Protein AF-A0A0S8HKG6-F1 (afdb_monomer)

Foldseek 3Di:
DVVQLVVLLVVQLVVCVVVVHHSVVRSVVSNVVSLVVLVVVDPDDPVVSVVVVVPDVVVVVVVVVVVVVVVVVVVVVVDDPVVCVVCVVVCVVVVCVVVVVVCVVVPD

Sequence (108 aa):
MLALMLAAAMIGGAAFSRLRLPRIVGYILGGLALKLALMGLGGAGAPAAGRLLAGN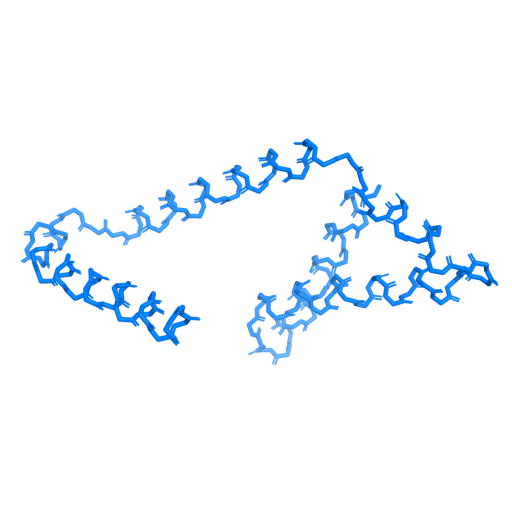PQVLDFIRSLALAVVLFSIGLAFEVHHLRRLGGSLLRVGLAQAGGALLLTFA

Radius of gyration: 19.42 Å; Cα contacts (8 Å, |Δi|>4): 57; chains: 1; bounding box: 36×35×49 Å

Structure (mmCIF, N/CA/C/O backbone):
data_AF-A0A0S8HKG6-F1
#
_entry.id   AF-A0A0S8HKG6-F1
#
loop_
_atom_site.group_PDB
_atom_site.id
_atom_site.type_symbol
_atom_site.label_atom_id
_atom_site.label_alt_id
_atom_site.label_comp_id
_atom_site.label_asym_id
_atom_site.label_entity_id
_atom_site.label_seq_id
_atom_site.pdbx_PDB_ins_code
_atom_site.Cartn_x
_atom_site.Cartn_y
_atom_site.Cartn_z
_atom_site.occupancy
_atom_site.B_iso_or_equiv
_atom_site.auth_seq_id
_atom_site.auth_comp_id
_atom_site.auth_asym_id
_atom_site.auth_atom_id
_atom_site.pdbx_PDB_model_num
ATOM 1 N N . MET A 1 1 ? 13.780 4.184 -12.315 1.00 74.62 1 MET A N 1
ATOM 2 C CA . MET A 1 1 ? 12.874 3.051 -12.005 1.00 74.62 1 MET A CA 1
ATOM 3 C C . MET A 1 1 ? 11.671 3.470 -11.181 1.00 74.62 1 MET A C 1
ATOM 5 O O . MET A 1 1 ? 10.562 3.219 -11.627 1.00 74.62 1 MET A O 1
ATOM 9 N N . LEU A 1 2 ? 11.845 4.190 -10.068 1.00 79.50 2 LEU A N 1
ATOM 10 C CA . LEU A 1 2 ? 10.709 4.673 -9.271 1.00 79.50 2 LEU A CA 1
ATOM 11 C C . LEU A 1 2 ? 9.676 5.469 -10.095 1.00 79.50 2 LEU A C 1
ATOM 13 O O . LEU A 1 2 ? 8.484 5.211 -10.008 1.00 79.50 2 LEU A O 1
ATOM 17 N N . ALA A 1 3 ? 10.144 6.369 -10.968 1.00 85.94 3 ALA A N 1
ATOM 18 C CA . ALA A 1 3 ? 9.282 7.137 -11.869 1.00 85.94 3 ALA A CA 1
ATOM 19 C C . ALA A 1 3 ? 8.465 6.254 -12.833 1.00 85.94 3 ALA A C 1
ATOM 21 O O . ALA A 1 3 ? 7.304 6.545 -13.080 1.00 85.94 3 ALA A O 1
ATOM 22 N N . LEU A 1 4 ? 9.036 5.148 -13.330 1.00 85.94 4 LEU A N 1
ATOM 23 C CA . LEU A 1 4 ? 8.326 4.178 -14.176 1.00 85.94 4 LEU A CA 1
ATOM 24 C C . LEU A 1 4 ? 7.254 3.425 -13.383 1.00 85.94 4 LEU A C 1
ATOM 26 O O . LEU A 1 4 ? 6.146 3.248 -13.876 1.00 85.94 4 LEU A O 1
ATOM 30 N N . MET A 1 5 ? 7.564 3.024 -12.146 1.00 86.19 5 MET A N 1
ATOM 31 C CA . MET A 1 5 ? 6.601 2.366 -11.257 1.00 86.19 5 MET A CA 1
ATOM 32 C C . MET A 1 5 ? 5.436 3.302 -10.916 1.00 86.19 5 MET A C 1
ATOM 34 O O . MET A 1 5 ? 4.278 2.900 -11.005 1.00 86.19 5 MET A O 1
ATOM 38 N N . LEU A 1 6 ? 5.735 4.563 -10.593 1.00 88.31 6 LEU A N 1
ATOM 39 C CA . LEU A 1 6 ? 4.727 5.590 -10.336 1.00 88.31 6 LEU A CA 1
ATOM 40 C C . LEU A 1 6 ? 3.897 5.889 -11.584 1.00 88.31 6 LEU A C 1
ATOM 42 O O . LEU A 1 6 ? 2.676 5.934 -11.490 1.00 88.31 6 LEU A O 1
ATOM 46 N N . ALA A 1 7 ? 4.524 6.029 -12.754 1.00 91.38 7 ALA A N 1
ATOM 47 C CA . ALA A 1 7 ? 3.813 6.253 -14.008 1.00 91.38 7 ALA A CA 1
ATOM 48 C C . ALA A 1 7 ? 2.873 5.085 -14.339 1.00 91.38 7 ALA A C 1
ATOM 50 O O . ALA A 1 7 ? 1.699 5.310 -14.625 1.00 91.38 7 ALA A O 1
ATOM 51 N N . ALA A 1 8 ? 3.345 3.839 -14.233 1.00 91.56 8 ALA A N 1
ATOM 52 C CA . ALA A 1 8 ? 2.519 2.657 -14.468 1.00 91.56 8 ALA A CA 1
ATOM 53 C C . ALA A 1 8 ? 1.342 2.571 -13.486 1.00 91.56 8 ALA A C 1
ATOM 55 O O . ALA A 1 8 ? 0.215 2.295 -13.902 1.00 91.56 8 ALA A O 1
ATOM 56 N N . ALA A 1 9 ? 1.573 2.873 -12.204 1.00 91.00 9 ALA A N 1
ATOM 57 C CA . ALA A 1 9 ? 0.501 2.967 -11.222 1.00 91.00 9 ALA A CA 1
ATOM 58 C C . ALA A 1 9 ? -0.490 4.083 -11.594 1.00 91.00 9 ALA A C 1
ATOM 60 O O . ALA A 1 9 ? -1.685 3.827 -11.703 1.00 91.00 9 ALA A O 1
ATOM 61 N N . MET A 1 10 ? -0.030 5.305 -11.869 1.00 93.12 10 MET A N 1
ATOM 62 C CA . MET A 1 10 ? -0.910 6.425 -12.224 1.00 93.12 10 MET A CA 1
ATOM 63 C C . MET A 1 10 ? -1.749 6.135 -13.471 1.00 93.12 10 MET A C 1
ATOM 65 O O . MET A 1 10 ? -2.954 6.386 -13.457 1.00 93.12 10 MET A O 1
ATOM 69 N N . ILE A 1 11 ? -1.149 5.556 -14.514 1.00 95.38 11 ILE A N 1
ATOM 70 C CA . ILE A 1 11 ? -1.855 5.166 -15.740 1.00 95.38 11 ILE A CA 1
ATOM 71 C C . ILE A 1 11 ? -2.891 4.080 -15.432 1.00 95.38 11 ILE A C 1
ATOM 73 O O . ILE A 1 11 ? -4.053 4.224 -15.813 1.00 95.38 11 ILE A O 1
ATOM 77 N N . GLY A 1 12 ? -2.507 3.029 -14.701 1.00 92.88 12 GLY A N 1
ATOM 78 C CA . GLY A 1 12 ? -3.413 1.944 -14.323 1.00 92.88 12 GLY A CA 1
ATOM 79 C C . GLY A 1 12 ? -4.595 2.430 -13.480 1.00 92.88 12 GLY A C 1
ATOM 80 O O . GLY A 1 12 ? -5.749 2.113 -13.770 1.00 92.88 12 GLY A O 1
ATOM 81 N N . GLY A 1 13 ? -4.341 3.274 -12.480 1.00 93.19 13 GLY A N 1
ATOM 82 C CA . GLY A 1 13 ? -5.389 3.870 -11.652 1.00 93.19 13 GLY A CA 1
ATOM 83 C C . GLY A 1 13 ? -6.289 4.839 -12.417 1.00 93.19 13 GLY A C 1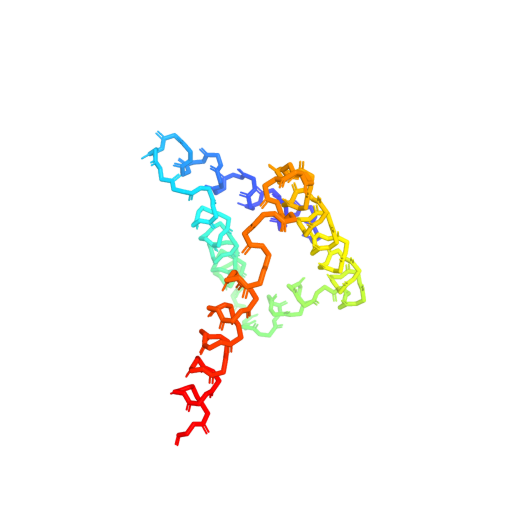
ATOM 84 O O . GLY A 1 13 ? -7.505 4.832 -12.216 1.00 93.19 13 GLY A O 1
ATOM 85 N N . ALA A 1 14 ? -5.727 5.641 -13.325 1.00 93.94 14 ALA A N 1
ATOM 86 C CA . ALA A 1 14 ? -6.505 6.525 -14.189 1.00 93.94 14 ALA A CA 1
ATOM 87 C C . ALA A 1 14 ? -7.415 5.722 -15.130 1.00 93.94 14 ALA A C 1
ATOM 89 O O . ALA A 1 14 ? -8.612 6.013 -15.208 1.00 93.94 14 ALA A O 1
ATOM 90 N N . ALA A 1 15 ? -6.890 4.676 -15.774 1.00 94.06 15 ALA A N 1
ATOM 91 C CA . ALA A 1 15 ? -7.661 3.784 -16.637 1.00 94.06 15 ALA A CA 1
ATOM 92 C C . ALA A 1 15 ? -8.820 3.123 -15.875 1.00 94.06 15 ALA A C 1
ATOM 94 O O . ALA A 1 15 ? -9.968 3.193 -16.314 1.00 94.06 15 ALA A O 1
ATOM 95 N N . PHE A 1 16 ? -8.557 2.576 -14.686 1.00 94.75 16 PHE A N 1
ATOM 96 C CA . PHE A 1 16 ? -9.591 1.934 -13.868 1.00 94.75 16 PHE A CA 1
ATOM 97 C C . PHE A 1 16 ? -10.623 2.927 -13.334 1.00 94.75 16 PHE A C 1
ATOM 99 O O . PHE A 1 16 ? -11.807 2.602 -13.270 1.00 94.75 16 PHE A O 1
ATOM 106 N N . SER A 1 17 ? -10.215 4.166 -13.049 1.00 92.62 17 SER A N 1
ATOM 107 C CA . SER A 1 17 ? -11.169 5.209 -12.668 1.00 92.62 17 SER A CA 1
ATOM 108 C C . SER A 1 17 ? -12.137 5.570 -13.798 1.00 92.62 17 SER A C 1
ATOM 110 O O . SER A 1 17 ? -13.307 5.828 -13.526 1.00 92.62 17 SER A O 1
ATOM 112 N N . ARG A 1 18 ? -11.697 5.509 -15.066 1.00 94.31 18 ARG A N 1
ATOM 113 C CA . ARG A 1 18 ? -12.587 5.701 -16.226 1.00 94.31 18 ARG A CA 1
ATOM 114 C C . ARG A 1 18 ? -13.584 4.554 -16.383 1.00 94.31 18 ARG A C 1
ATOM 116 O O . ARG A 1 18 ? -14.718 4.789 -16.780 1.00 94.31 18 ARG A O 1
ATOM 123 N N . LEU A 1 19 ? -13.184 3.341 -16.011 1.00 93.75 19 LEU A N 1
ATOM 124 C CA . LEU A 1 19 ? -14.031 2.146 -16.025 1.00 93.75 19 LEU A CA 1
ATOM 125 C C . LEU A 1 19 ? -14.945 2.030 -14.790 1.00 93.75 19 LEU A C 1
ATOM 127 O O . LEU A 1 19 ? -15.634 1.026 -14.644 1.00 93.75 19 LEU A O 1
ATOM 131 N N . ARG A 1 20 ? -14.959 3.035 -13.897 1.00 93.50 20 ARG A N 1
ATOM 132 C CA . ARG A 1 20 ? -15.680 3.016 -12.607 1.00 93.50 20 ARG A CA 1
ATOM 133 C C . ARG A 1 20 ? -15.274 1.855 -11.687 1.00 93.50 20 ARG A C 1
ATOM 135 O O . ARG A 1 20 ? -16.048 1.438 -10.830 1.00 93.50 20 ARG A O 1
ATOM 142 N N . LEU A 1 21 ? -14.050 1.355 -11.842 1.00 93.12 21 LEU A N 1
ATOM 143 C CA . LEU A 1 21 ? -13.473 0.325 -10.986 1.00 93.12 21 LEU A CA 1
ATOM 144 C C . LEU A 1 21 ? -12.608 0.952 -9.877 1.00 93.12 21 LEU A C 1
ATOM 146 O O . LEU A 1 21 ? -12.099 2.068 -10.039 1.00 93.12 21 LEU A O 1
ATOM 150 N N . PRO A 1 22 ? -12.387 0.246 -8.751 1.00 92.06 22 PRO A N 1
ATOM 151 C CA . PRO A 1 22 ? -11.528 0.740 -7.682 1.00 92.06 22 PRO A CA 1
ATOM 152 C C . PRO A 1 22 ? -10.103 1.006 -8.181 1.00 92.06 22 PRO A C 1
ATOM 154 O O . PRO A 1 22 ? -9.443 0.125 -8.735 1.00 92.06 22 PRO A O 1
ATOM 157 N N . ARG A 1 23 ? -9.589 2.217 -7.929 1.00 92.50 23 ARG A N 1
ATOM 158 C CA . ARG A 1 23 ? -8.244 2.642 -8.364 1.00 92.50 23 ARG A CA 1
ATOM 159 C C . ARG A 1 23 ? -7.125 1.720 -7.878 1.00 92.50 23 ARG A C 1
ATOM 161 O O . ARG A 1 23 ? -6.159 1.522 -8.604 1.00 92.50 23 ARG A O 1
ATOM 168 N N . ILE A 1 24 ? -7.280 1.132 -6.688 1.00 91.50 24 ILE A N 1
ATOM 169 C CA . ILE A 1 24 ? -6.316 0.191 -6.094 1.00 91.50 24 ILE A CA 1
ATOM 170 C C . ILE A 1 24 ? -6.071 -1.003 -7.022 1.00 91.50 24 ILE A C 1
ATOM 172 O O . ILE A 1 24 ? -4.923 -1.387 -7.231 1.00 91.50 24 ILE A O 1
ATOM 176 N N . VAL A 1 25 ? -7.128 -1.536 -7.642 1.00 93.56 25 VAL A N 1
ATOM 177 C CA . VAL A 1 25 ? -7.013 -2.634 -8.612 1.00 93.56 25 VAL A CA 1
ATOM 178 C C . VAL A 1 25 ? -6.197 -2.181 -9.824 1.00 93.56 25 VAL A C 1
ATOM 180 O O . VAL A 1 25 ? -5.294 -2.889 -10.263 1.00 93.56 25 VAL A O 1
ATOM 183 N N . GLY A 1 26 ? -6.443 -0.960 -10.306 1.00 93.31 26 GLY A N 1
ATOM 184 C CA . GLY A 1 26 ? -5.678 -0.356 -11.396 1.00 93.31 26 GLY A CA 1
ATOM 185 C C . GLY A 1 26 ? -4.195 -0.165 -11.075 1.00 93.31 26 GLY A C 1
ATOM 186 O O . GLY A 1 26 ? -3.355 -0.425 -11.930 1.00 93.31 26 GLY A O 1
ATOM 187 N N . TYR A 1 27 ? -3.847 0.229 -9.847 1.00 93.00 27 TYR A N 1
ATOM 188 C CA . TYR A 1 27 ? -2.449 0.344 -9.415 1.00 93.00 27 TYR A CA 1
ATOM 189 C C . TYR A 1 27 ? -1.730 -1.010 -9.432 1.00 93.00 27 TYR A C 1
ATOM 191 O O . TYR A 1 27 ? -0.617 -1.109 -9.951 1.00 93.00 27 TYR A O 1
ATOM 199 N N . ILE A 1 28 ? -2.385 -2.056 -8.915 1.00 91.25 28 ILE A N 1
ATOM 200 C CA . ILE A 1 28 ? -1.842 -3.422 -8.877 1.00 91.25 28 ILE A CA 1
ATOM 201 C C . ILE A 1 28 ? -1.638 -3.952 -10.299 1.00 91.25 28 ILE A C 1
ATOM 203 O O . ILE A 1 28 ? -0.553 -4.427 -10.639 1.00 91.25 28 ILE A O 1
ATOM 207 N N . LEU A 1 29 ? -2.659 -3.830 -11.150 1.00 94.00 29 LEU A N 1
ATOM 208 C CA . LEU A 1 29 ? -2.593 -4.308 -12.529 1.00 94.00 29 LEU A CA 1
ATOM 209 C C . LEU A 1 29 ? -1.618 -3.494 -13.383 1.00 94.00 29 LEU A C 1
ATOM 211 O O . LEU A 1 29 ? -0.926 -4.075 -14.212 1.00 94.00 29 LEU A O 1
ATOM 215 N N . GLY A 1 30 ? -1.497 -2.186 -13.150 1.00 91.94 30 GLY A N 1
ATOM 216 C CA . GLY A 1 30 ? -0.490 -1.345 -13.799 1.00 91.94 30 GLY A CA 1
ATOM 217 C C . GLY A 1 30 ? 0.936 -1.797 -13.474 1.00 91.94 30 GLY A C 1
ATOM 218 O O . GLY A 1 30 ? 1.762 -1.938 -14.375 1.00 91.94 30 GLY A O 1
ATOM 219 N N . GLY A 1 31 ? 1.217 -2.111 -12.205 1.00 88.81 31 GLY A N 1
ATOM 220 C CA . GLY A 1 31 ? 2.504 -2.680 -11.791 1.00 88.81 31 GLY A CA 1
ATOM 221 C C . GLY A 1 31 ? 2.765 -4.072 -12.379 1.00 88.81 31 GLY A C 1
ATOM 222 O O . GLY A 1 31 ? 3.878 -4.355 -12.830 1.00 88.81 31 GLY A O 1
ATOM 223 N N . LEU A 1 32 ? 1.740 -4.929 -12.433 1.00 88.50 32 LEU A N 1
ATOM 224 C CA . LEU A 1 32 ? 1.833 -6.255 -13.050 1.00 88.50 32 LEU A CA 1
ATOM 225 C C . LEU A 1 32 ? 2.104 -6.163 -14.558 1.00 88.50 32 LEU A C 1
ATOM 227 O O . LEU A 1 32 ? 2.992 -6.847 -15.064 1.00 88.50 32 LEU A O 1
ATOM 231 N N . ALA A 1 33 ? 1.389 -5.290 -15.266 1.00 89.88 33 ALA A N 1
ATOM 232 C CA . ALA A 1 33 ? 1.586 -5.048 -16.689 1.00 89.88 33 ALA A CA 1
ATOM 233 C C . ALA A 1 33 ? 2.988 -4.496 -16.974 1.00 89.88 33 ALA A C 1
ATOM 235 O O . ALA A 1 33 ? 3.649 -4.969 -17.895 1.00 89.88 33 ALA A O 1
ATOM 236 N N . LEU A 1 34 ? 3.485 -3.566 -16.147 1.00 87.56 34 LEU A N 1
ATOM 237 C CA . LEU A 1 34 ? 4.860 -3.071 -16.244 1.00 87.56 34 LEU A CA 1
ATOM 238 C C . LEU A 1 34 ? 5.878 -4.209 -16.082 1.00 87.56 34 LEU A C 1
ATOM 240 O O . LEU A 1 34 ? 6.824 -4.300 -16.861 1.00 87.56 34 LEU A O 1
ATOM 244 N N . LYS A 1 35 ? 5.674 -5.103 -15.106 1.00 83.25 35 LYS A N 1
ATOM 245 C CA . LYS A 1 35 ? 6.531 -6.281 -14.913 1.00 83.25 35 LYS A CA 1
ATOM 246 C C . LYS A 1 35 ? 6.529 -7.188 -16.148 1.00 83.25 35 LYS A C 1
ATOM 248 O O . LYS A 1 35 ? 7.603 -7.584 -16.595 1.00 83.25 35 LYS A O 1
ATOM 253 N N . LEU A 1 36 ? 5.356 -7.492 -16.707 1.00 84.12 36 LEU A N 1
ATOM 254 C CA . LEU A 1 36 ? 5.226 -8.326 -17.908 1.00 84.12 36 LEU A CA 1
ATOM 255 C C . LEU A 1 36 ? 5.865 -7.666 -19.137 1.00 84.12 36 LEU A C 1
ATOM 257 O O . LEU A 1 36 ? 6.589 -8.329 -19.875 1.00 84.12 36 LEU A O 1
ATOM 261 N N . ALA A 1 37 ? 5.666 -6.360 -19.321 1.00 84.12 37 ALA A N 1
ATOM 262 C CA . ALA A 1 37 ? 6.268 -5.601 -20.414 1.00 84.12 37 ALA A CA 1
ATOM 263 C C . ALA A 1 37 ? 7.803 -5.617 -20.338 1.00 84.12 37 ALA A C 1
ATOM 265 O O . ALA A 1 37 ? 8.472 -5.861 -21.340 1.00 84.12 37 ALA A O 1
ATOM 266 N N . LEU A 1 38 ? 8.369 -5.428 -19.141 1.00 79.25 38 LEU A N 1
ATOM 267 C CA . LEU A 1 38 ? 9.818 -5.481 -18.924 1.00 79.25 38 LEU A CA 1
ATOM 268 C C . LEU A 1 38 ? 10.394 -6.893 -19.096 1.00 79.25 38 LEU A C 1
ATOM 270 O O . LEU A 1 38 ? 11.523 -7.032 -19.560 1.00 79.25 38 LEU A O 1
ATOM 274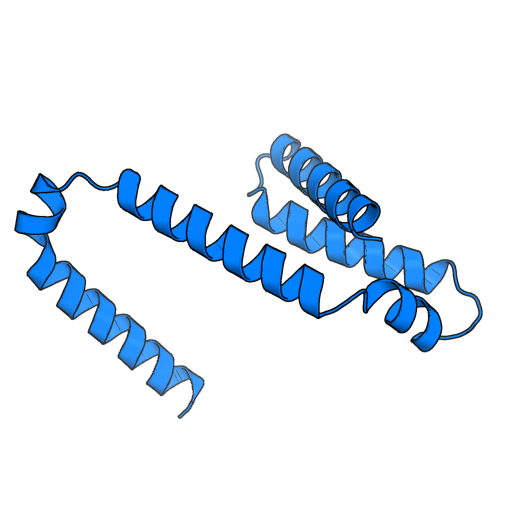 N N . MET A 1 39 ? 9.632 -7.936 -18.752 1.00 77.12 39 MET A N 1
ATOM 275 C CA . MET A 1 39 ? 10.020 -9.324 -19.022 1.00 77.12 39 MET A CA 1
ATOM 276 C C . MET A 1 39 ? 9.981 -9.656 -20.520 1.00 77.12 39 MET A C 1
ATOM 278 O O . MET A 1 39 ? 10.863 -10.363 -20.994 1.00 77.12 39 MET A O 1
ATOM 282 N N . GLY A 1 40 ? 9.003 -9.134 -21.266 1.00 72.75 40 GLY A N 1
ATOM 283 C CA . GLY A 1 40 ? 8.860 -9.376 -22.707 1.00 72.75 40 GLY A CA 1
ATOM 284 C C . GLY A 1 40 ? 9.857 -8.613 -23.587 1.00 72.75 40 GLY A C 1
ATOM 285 O O . GLY A 1 40 ? 10.211 -9.091 -24.659 1.00 72.75 40 GLY A O 1
ATOM 286 N N . LEU A 1 41 ? 10.345 -7.451 -23.137 1.00 66.12 41 LEU A N 1
ATOM 287 C CA . LEU A 1 41 ? 11.349 -6.647 -23.853 1.00 66.12 41 LEU A CA 1
ATOM 288 C C . LEU A 1 41 ? 12.778 -7.208 -23.736 1.00 66.12 41 LEU A C 1
ATOM 290 O O . LEU A 1 41 ? 13.640 -6.882 -24.550 1.00 66.12 41 LEU A O 1
ATOM 294 N N . GLY A 1 42 ? 13.046 -8.046 -22.733 1.00 56.81 42 GLY A N 1
ATOM 295 C CA . GLY A 1 42 ? 14.345 -8.675 -22.523 1.00 56.81 42 GLY A CA 1
ATOM 296 C C . GLY A 1 42 ? 14.398 -10.074 -23.126 1.00 56.81 42 GLY A C 1
ATOM 297 O O . GLY A 1 42 ? 14.138 -11.045 -22.425 1.00 56.81 42 GLY A O 1
ATOM 298 N N . GLY A 1 43 ? 14.836 -10.207 -24.383 1.00 55.50 43 GLY A N 1
ATOM 299 C CA . GLY A 1 43 ? 15.153 -11.508 -25.005 1.00 55.50 43 GLY A CA 1
ATOM 300 C C . GLY A 1 43 ? 16.225 -12.337 -24.268 1.00 55.50 43 GLY A C 1
ATOM 301 O O . GLY A 1 43 ? 16.496 -13.472 -24.642 1.00 55.50 43 GLY A O 1
ATOM 302 N N . ALA A 1 44 ? 16.808 -11.800 -23.193 1.00 50.69 44 ALA A N 1
ATOM 303 C CA . ALA A 1 44 ? 17.707 -12.481 -22.276 1.00 50.69 44 ALA A CA 1
ATOM 304 C C . ALA A 1 44 ? 17.178 -12.383 -20.832 1.00 50.69 44 ALA A C 1
ATOM 306 O O . ALA A 1 44 ? 17.475 -11.439 -20.103 1.00 50.69 44 ALA A O 1
ATOM 307 N N . GLY A 1 45 ? 16.422 -13.404 -20.423 1.00 49.62 45 GLY A N 1
ATOM 308 C CA . GLY A 1 45 ? 16.337 -13.870 -19.041 1.00 49.62 45 GLY A CA 1
ATOM 309 C C . GLY A 1 45 ? 15.596 -12.982 -18.030 1.00 49.62 45 GLY A C 1
ATOM 310 O O . GLY A 1 45 ? 16.055 -11.916 -17.621 1.00 49.62 45 GLY A O 1
ATOM 311 N N . ALA A 1 46 ? 14.552 -13.572 -17.443 1.00 55.75 46 ALA A N 1
ATOM 312 C CA . ALA A 1 46 ? 13.928 -13.213 -16.165 1.00 55.75 46 ALA A 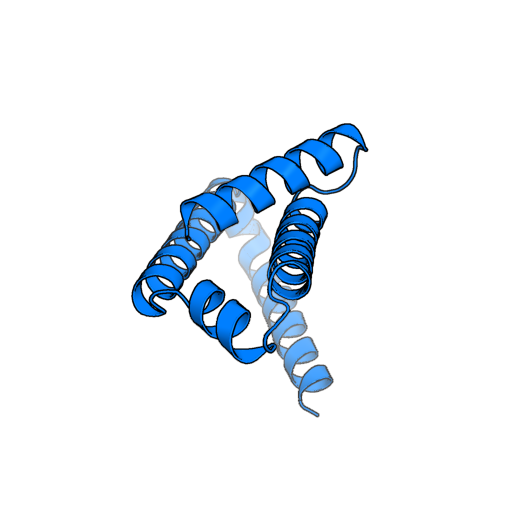CA 1
ATOM 313 C C . ALA A 1 46 ? 14.827 -12.531 -15.089 1.00 55.75 46 ALA A C 1
ATOM 315 O O . ALA A 1 46 ? 14.321 -11.635 -14.403 1.00 55.75 46 ALA A O 1
ATOM 316 N N . PRO A 1 47 ? 16.128 -12.861 -14.908 1.00 56.31 47 PRO A N 1
ATOM 317 C CA . PRO A 1 47 ? 16.996 -12.167 -13.948 1.00 56.31 47 PRO A CA 1
ATOM 318 C C . PRO A 1 47 ? 17.288 -10.679 -14.228 1.00 56.31 47 PRO A C 1
ATOM 320 O O . PRO A 1 47 ? 17.461 -9.930 -13.266 1.00 56.31 47 PRO A O 1
ATOM 323 N N . ALA A 1 48 ? 17.350 -10.210 -15.481 1.00 56.84 48 ALA A N 1
ATOM 324 C CA . ALA A 1 48 ? 17.733 -8.817 -15.775 1.00 56.84 48 ALA A CA 1
ATOM 325 C C . ALA A 1 48 ? 16.600 -7.825 -15.459 1.00 56.84 48 ALA A C 1
ATOM 327 O O . ALA A 1 48 ? 16.820 -6.815 -14.786 1.00 56.84 48 ALA A O 1
ATOM 328 N N . ALA A 1 49 ? 15.368 -8.165 -15.849 1.00 57.00 49 ALA A N 1
ATOM 329 C CA . ALA A 1 49 ? 14.170 -7.420 -15.465 1.00 57.00 49 ALA A CA 1
ATOM 330 C C . ALA A 1 49 ? 13.970 -7.447 -13.941 1.00 57.00 49 ALA A C 1
ATOM 332 O O . ALA A 1 49 ? 13.685 -6.413 -13.344 1.00 57.00 49 ALA A O 1
ATOM 333 N N . GLY A 1 50 ? 14.205 -8.598 -13.296 1.00 59.62 50 GLY A N 1
ATOM 334 C CA . GLY A 1 50 ? 14.172 -8.728 -11.838 1.00 59.62 50 GLY A CA 1
ATOM 335 C C . GLY A 1 50 ? 15.158 -7.798 -11.127 1.00 59.62 50 GLY A C 1
ATOM 336 O O . GLY A 1 50 ? 14.774 -7.143 -10.166 1.00 59.62 50 GLY A O 1
ATOM 337 N N . ARG A 1 51 ? 16.393 -7.660 -11.628 1.00 62.41 51 ARG A N 1
ATOM 338 C CA . ARG A 1 51 ? 17.399 -6.729 -11.077 1.00 62.41 51 ARG A CA 1
ATOM 339 C C . ARG A 1 51 ? 17.066 -5.256 -11.334 1.00 62.41 51 ARG A C 1
ATOM 341 O O . ARG A 1 51 ? 17.310 -4.426 -10.466 1.00 62.41 51 ARG A O 1
ATOM 348 N N . LEU A 1 52 ? 16.473 -4.929 -12.485 1.00 62.31 52 LEU A N 1
ATOM 349 C CA . LEU A 1 52 ? 16.000 -3.570 -12.793 1.00 62.31 52 LEU A CA 1
ATOM 350 C C . LEU A 1 52 ? 14.797 -3.165 -11.921 1.00 62.31 52 LEU A C 1
ATOM 352 O O . LEU A 1 52 ? 14.708 -2.016 -11.488 1.00 62.31 52 LEU A O 1
ATOM 356 N N . LEU A 1 53 ? 13.896 -4.110 -11.635 1.00 62.69 53 LEU A N 1
ATOM 357 C CA . LEU A 1 53 ? 12.740 -3.934 -10.746 1.00 62.69 53 LEU A CA 1
ATOM 358 C C . LEU A 1 53 ? 13.097 -4.019 -9.255 1.00 62.69 53 LEU A C 1
ATOM 360 O O . LEU A 1 53 ? 12.362 -3.462 -8.444 1.00 62.69 53 LEU A O 1
ATOM 364 N N . ALA A 1 54 ? 14.204 -4.675 -8.891 1.00 63.75 54 ALA A N 1
ATOM 365 C CA . ALA A 1 54 ? 14.633 -4.830 -7.499 1.00 63.75 54 ALA A CA 1
ATOM 366 C C . ALA A 1 54 ? 14.952 -3.493 -6.816 1.00 63.75 54 ALA A C 1
ATOM 368 O O . ALA A 1 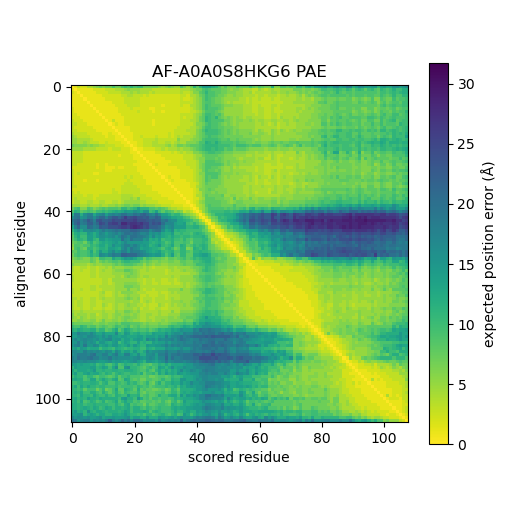54 ? 14.893 -3.423 -5.592 1.00 63.75 54 ALA A O 1
ATOM 369 N N . GLY A 1 55 ? 15.219 -2.430 -7.589 1.00 67.19 55 GLY A N 1
ATOM 370 C CA . GLY A 1 55 ? 15.400 -1.075 -7.071 1.00 67.19 55 GLY A CA 1
ATOM 371 C C . GLY A 1 55 ? 16.425 -0.986 -5.933 1.00 67.19 55 GLY A C 1
ATOM 372 O O . GLY A 1 55 ? 17.219 -1.893 -5.707 1.00 67.19 55 GLY A O 1
ATOM 373 N N . ASN A 1 56 ? 16.422 0.134 -5.211 1.00 76.81 56 ASN A N 1
ATOM 374 C CA . ASN A 1 56 ? 17.086 0.201 -3.913 1.00 76.81 56 ASN A CA 1
ATOM 375 C C . ASN A 1 56 ? 16.033 -0.142 -2.842 1.00 76.81 56 ASN A C 1
ATOM 377 O O . ASN A 1 56 ? 15.106 0.659 -2.664 1.00 76.81 56 ASN A O 1
ATOM 381 N N . PRO A 1 57 ? 16.138 -1.291 -2.146 1.00 79.25 57 PRO A N 1
ATOM 382 C CA . PRO A 1 57 ? 15.126 -1.727 -1.183 1.00 79.25 57 PRO A CA 1
ATOM 383 C C . PRO A 1 57 ? 14.905 -0.695 -0.072 1.00 79.25 57 PRO A C 1
ATOM 385 O O . PRO A 1 57 ? 13.767 -0.473 0.326 1.00 79.25 57 PRO A O 1
ATOM 388 N N . GLN A 1 58 ? 15.948 0.042 0.329 1.00 85.75 58 GLN A N 1
ATOM 389 C CA . GLN A 1 58 ? 15.854 1.075 1.367 1.00 85.75 58 GLN A CA 1
ATOM 390 C C . GLN A 1 58 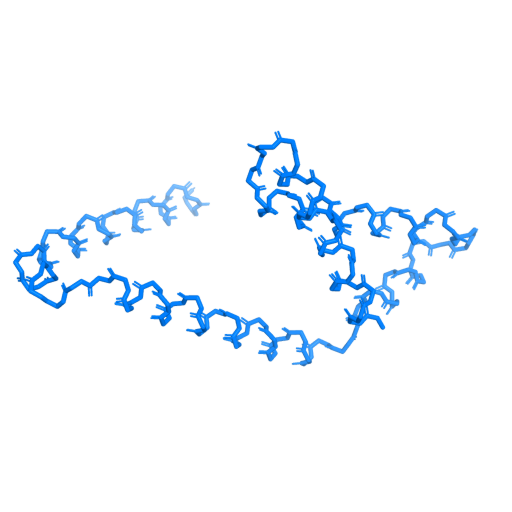? 14.905 2.217 0.978 1.00 85.75 58 GLN A C 1
ATOM 392 O O . GLN A 1 58 ? 14.144 2.714 1.805 1.00 85.75 58 GLN A O 1
ATOM 397 N N . VAL A 1 59 ? 14.919 2.630 -0.294 1.00 85.69 59 VAL A N 1
ATOM 398 C CA . VAL A 1 59 ? 14.038 3.700 -0.788 1.00 85.69 59 VAL A CA 1
ATOM 399 C C . VAL A 1 59 ? 12.591 3.213 -0.841 1.00 85.69 59 VAL A C 1
ATOM 401 O O . VAL A 1 59 ? 11.673 3.962 -0.509 1.00 85.69 59 VAL A O 1
ATOM 404 N N . LEU A 1 60 ? 12.377 1.953 -1.227 1.00 83.12 60 LEU A N 1
ATOM 405 C CA . LEU A 1 60 ? 11.049 1.341 -1.245 1.00 83.12 60 LEU A CA 1
ATOM 406 C C . LEU A 1 60 ? 10.480 1.183 0.170 1.00 83.12 60 LEU A C 1
ATOM 408 O O . LEU A 1 60 ? 9.310 1.497 0.384 1.00 83.12 60 LEU A O 1
ATOM 412 N N . ASP A 1 61 ? 11.305 0.768 1.130 1.00 88.94 61 ASP A N 1
ATOM 413 C CA . ASP A 1 61 ? 10.918 0.649 2.538 1.00 88.94 61 ASP A CA 1
ATOM 414 C C . ASP A 1 61 ? 10.593 2.012 3.157 1.00 88.94 61 ASP A C 1
ATOM 416 O O . ASP A 1 61 ? 9.603 2.141 3.887 1.00 88.94 61 ASP A O 1
ATOM 420 N N . PHE A 1 62 ? 11.358 3.053 2.811 1.00 91.44 62 PHE A N 1
ATOM 421 C CA . PHE A 1 62 ? 11.049 4.425 3.208 1.00 91.44 62 PHE A CA 1
ATOM 422 C C . PHE A 1 62 ? 9.698 4.886 2.645 1.00 91.44 62 PHE A C 1
ATOM 424 O O . PHE A 1 62 ? 8.841 5.348 3.400 1.00 91.44 62 PHE A O 1
ATOM 431 N N . ILE A 1 63 ? 9.462 4.703 1.340 1.00 89.44 63 ILE A N 1
ATOM 432 C CA . ILE A 1 63 ? 8.192 5.075 0.695 1.00 89.44 63 ILE A CA 1
ATOM 433 C C . ILE A 1 63 ? 7.027 4.284 1.288 1.00 89.44 63 ILE A C 1
ATOM 435 O O . ILE A 1 63 ? 5.975 4.862 1.551 1.00 89.44 63 ILE A O 1
ATOM 439 N N . ARG A 1 64 ? 7.202 2.981 1.532 1.00 90.25 64 ARG A N 1
ATOM 440 C CA . ARG A 1 64 ? 6.188 2.130 2.166 1.00 90.25 64 ARG A CA 1
ATOM 441 C C . ARG A 1 64 ? 5.837 2.644 3.557 1.00 90.25 64 ARG A C 1
ATOM 443 O O . ARG A 1 64 ? 4.656 2.771 3.870 1.00 90.25 64 ARG A O 1
ATOM 450 N N . SER A 1 65 ? 6.841 2.946 4.373 1.00 94.75 65 SER A N 1
ATOM 451 C CA . SER A 1 65 ? 6.643 3.438 5.740 1.00 94.75 65 SER A CA 1
ATOM 452 C C . SER A 1 65 ? 5.944 4.796 5.745 1.00 94.75 65 SER A C 1
ATOM 454 O O . SER A 1 65 ? 4.977 4.988 6.481 1.00 94.75 65 SER A O 1
ATOM 456 N N . LEU A 1 66 ? 6.363 5.706 4.862 1.00 95.62 66 LEU A N 1
ATOM 457 C CA . LEU A 1 66 ? 5.731 7.012 4.690 1.00 95.62 66 LEU A CA 1
ATOM 458 C C . LEU A 1 66 ? 4.278 6.878 4.212 1.00 95.62 66 LEU A C 1
ATOM 460 O O . LEU A 1 66 ? 3.387 7.513 4.767 1.00 95.62 66 LEU A O 1
ATOM 464 N N . ALA A 1 67 ? 4.020 6.023 3.220 1.00 92.06 67 ALA A N 1
ATOM 465 C CA . ALA A 1 67 ? 2.678 5.779 2.702 1.00 92.06 67 ALA A CA 1
ATOM 466 C C . ALA A 1 67 ?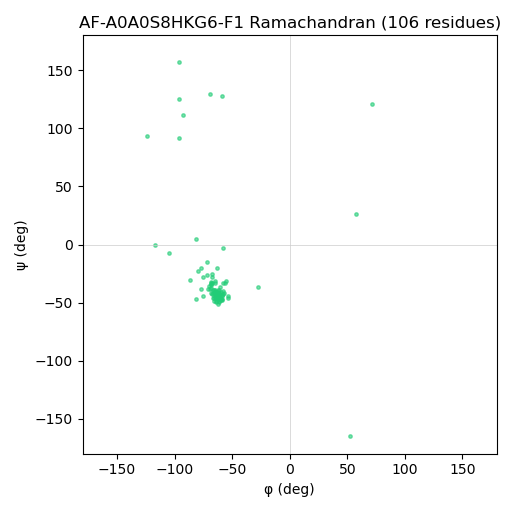 1.757 5.192 3.778 1.00 92.06 67 ALA A C 1
ATOM 468 O O . ALA A 1 67 ? 0.629 5.656 3.927 1.00 92.06 67 ALA A O 1
ATOM 469 N N . LEU A 1 68 ? 2.239 4.219 4.559 1.00 95.56 68 LEU A N 1
ATOM 470 C CA . LEU A 1 68 ? 1.487 3.662 5.683 1.00 95.56 68 LEU A CA 1
ATOM 471 C C . LEU A 1 68 ? 1.180 4.735 6.727 1.00 95.56 68 LEU A C 1
ATOM 473 O O . LEU A 1 68 ? 0.027 4.856 7.129 1.00 95.56 68 LEU A O 1
ATOM 477 N N . ALA A 1 69 ? 2.166 5.548 7.114 1.00 96.31 69 ALA A N 1
ATOM 478 C CA . ALA A 1 69 ? 1.958 6.638 8.062 1.00 96.31 69 ALA A CA 1
ATOM 479 C C . ALA A 1 69 ? 0.899 7.632 7.560 1.00 96.31 69 ALA A C 1
ATOM 481 O O . ALA A 1 69 ? -0.030 7.955 8.295 1.00 96.31 69 ALA A O 1
ATOM 482 N N . VAL A 1 70 ? 0.982 8.058 6.296 1.00 95.69 70 VAL A N 1
ATOM 483 C CA . VAL A 1 70 ? 0.015 8.982 5.683 1.00 95.69 70 VAL A CA 1
ATOM 484 C C . VAL A 1 70 ? -1.382 8.368 5.610 1.00 95.69 70 VAL A C 1
ATOM 486 O O . VAL A 1 70 ? -2.356 9.047 5.931 1.00 95.69 70 VAL A O 1
ATOM 489 N N . VAL A 1 71 ? -1.505 7.098 5.217 1.00 93.25 71 VAL A N 1
ATOM 490 C CA . VAL A 1 71 ? -2.800 6.407 5.133 1.00 93.25 71 VAL A CA 1
ATOM 491 C C . VAL A 1 71 ? -3.414 6.242 6.521 1.00 93.25 71 VAL A C 1
ATOM 493 O O . VAL A 1 71 ? -4.571 6.609 6.705 1.00 93.25 71 VAL A O 1
ATOM 496 N N . LEU A 1 72 ? -2.652 5.762 7.509 1.00 92.56 72 LEU A N 1
ATOM 497 C CA . LEU A 1 72 ? -3.131 5.625 8.889 1.00 92.56 72 LEU A CA 1
ATOM 498 C C . LEU A 1 72 ? -3.527 6.979 9.481 1.00 92.56 72 LEU A C 1
ATOM 500 O O . LEU A 1 72 ? -4.576 7.085 10.112 1.00 92.56 72 LEU A O 1
ATOM 504 N N . PHE A 1 73 ? -2.721 8.014 9.248 1.00 93.19 73 PHE A N 1
ATOM 505 C CA . PHE A 1 73 ? -3.012 9.366 9.711 1.00 93.19 73 PHE A CA 1
ATOM 506 C C . PHE A 1 73 ? -4.285 9.923 9.064 1.00 93.19 73 PHE A C 1
ATOM 508 O O . PHE A 1 73 ? -5.147 10.460 9.754 1.00 93.19 73 PHE A O 1
ATOM 515 N N . SER A 1 74 ? -4.445 9.731 7.753 1.00 92.06 74 SER A N 1
ATOM 516 C CA . SER A 1 74 ? -5.629 10.172 7.004 1.00 92.06 74 SER A CA 1
ATOM 517 C C . SER A 1 74 ? -6.898 9.448 7.461 1.00 92.06 74 SER A C 1
ATOM 519 O O . SER A 1 74 ? -7.942 10.076 7.614 1.00 92.06 74 SER A O 1
ATOM 521 N N . ILE A 1 75 ? -6.807 8.139 7.725 1.00 89.25 75 ILE A N 1
ATOM 522 C CA . ILE A 1 75 ? -7.897 7.352 8.315 1.00 89.25 75 ILE A CA 1
ATOM 523 C C . ILE A 1 75 ? -8.231 7.887 9.712 1.00 89.25 75 ILE A C 1
ATOM 525 O O . ILE A 1 75 ? -9.399 8.103 10.013 1.00 89.25 75 ILE A O 1
ATOM 529 N N . GLY A 1 76 ? -7.221 8.151 10.545 1.00 87.31 76 GLY A N 1
ATOM 530 C CA . GLY A 1 76 ? -7.404 8.712 11.884 1.00 87.31 76 GLY A CA 1
ATOM 531 C C . GLY A 1 76 ? -8.100 10.075 11.881 1.00 87.31 76 GLY A C 1
ATOM 532 O O . GLY A 1 76 ? -8.989 10.299 12.698 1.00 87.31 76 GLY A O 1
ATOM 533 N N . LEU A 1 77 ? -7.751 10.953 10.936 1.00 87.50 77 LEU A N 1
ATOM 534 C CA . LEU A 1 77 ? -8.390 12.263 10.763 1.00 87.50 77 LEU A CA 1
ATOM 535 C C . LEU A 1 77 ? -9.848 12.180 10.296 1.00 87.50 77 LEU A C 1
ATOM 537 O O . LEU A 1 77 ? -10.628 13.080 10.595 1.00 87.50 77 LEU A O 1
ATOM 541 N N . ALA A 1 78 ? -10.226 11.126 9.569 1.00 87.12 78 ALA A N 1
ATOM 542 C CA . ALA A 1 78 ? -11.598 10.944 9.101 1.00 87.12 78 ALA A CA 1
ATOM 543 C C . ALA A 1 78 ? -12.578 10.573 10.232 1.00 87.12 78 ALA A C 1
ATOM 545 O O . ALA A 1 78 ? -13.791 10.667 10.042 1.00 87.12 78 ALA A O 1
ATOM 546 N N . PHE A 1 79 ? -12.081 10.155 11.401 1.00 82.31 79 PHE A N 1
ATOM 547 C CA . PHE A 1 79 ? -12.917 9.807 12.546 1.00 82.31 79 PHE A CA 1
ATOM 548 C C . PHE A 1 79 ? -13.049 10.972 13.529 1.00 82.31 79 PHE A C 1
ATOM 550 O O . PHE A 1 79 ? -12.070 11.467 14.083 1.00 82.31 79 PHE A O 1
ATOM 557 N N . GLU A 1 80 ? -14.284 11.359 13.840 1.00 78.44 80 GLU A N 1
ATOM 558 C CA . GLU A 1 80 ? -14.533 12.324 14.908 1.00 78.44 80 GLU A CA 1
ATOM 559 C C . GLU A 1 80 ? -14.224 11.718 16.285 1.00 78.44 80 GLU A C 1
ATOM 561 O O . GLU A 1 80 ? -14.746 10.665 16.670 1.00 78.44 80 GLU A O 1
ATOM 566 N N . VAL A 1 81 ? -13.430 12.439 17.081 1.00 78.81 81 VAL A N 1
ATOM 567 C CA . VAL A 1 81 ? -13.016 12.034 18.438 1.00 78.81 81 VAL 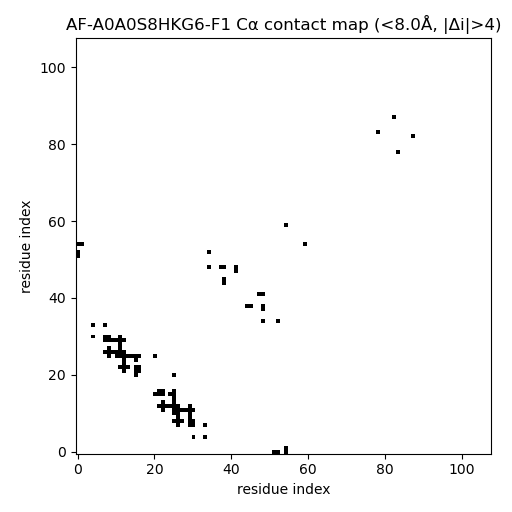A CA 1
ATOM 568 C C . VAL A 1 81 ? -14.218 11.725 19.344 1.00 78.81 81 VAL A C 1
ATOM 570 O O . VAL A 1 81 ? -14.144 10.848 20.207 1.00 78.81 81 VAL A O 1
ATOM 573 N N . HIS A 1 82 ? -15.348 12.407 19.136 1.00 74.38 82 HIS A N 1
ATOM 574 C CA . HIS A 1 82 ? -16.578 12.183 19.895 1.00 74.38 82 HIS A CA 1
ATOM 575 C C . HIS A 1 82 ? -17.188 10.792 19.633 1.00 74.38 82 HIS A C 1
ATOM 577 O O . HIS A 1 82 ? -17.522 10.072 20.578 1.00 74.38 82 HIS A O 1
ATOM 583 N N . HIS A 1 83 ? -17.252 10.367 18.368 1.00 75.94 83 HIS A N 1
ATOM 584 C CA . HIS A 1 83 ? -17.724 9.035 17.978 1.00 75.94 83 HIS A CA 1
ATOM 585 C C . HIS A 1 83 ? -16.787 7.928 18.483 1.00 75.94 83 HIS A C 1
ATOM 587 O O . HIS A 1 83 ? -17.250 6.904 18.992 1.00 75.94 83 HIS A O 1
ATOM 593 N N . LEU A 1 84 ? -15.474 8.174 18.441 1.00 77.88 84 LEU A N 1
ATOM 594 C CA . LEU A 1 84 ? -14.446 7.280 18.982 1.00 77.88 84 LEU A CA 1
ATOM 595 C C . LEU A 1 84 ? -14.598 7.040 20.487 1.00 77.88 84 LEU A C 1
ATOM 597 O O . LEU A 1 84 ? -14.498 5.901 20.935 1.00 77.88 84 LEU A O 1
ATOM 601 N N . ARG A 1 85 ? -14.885 8.075 21.282 1.00 79.56 85 ARG A N 1
ATOM 602 C CA . ARG A 1 85 ? -15.081 7.909 22.734 1.00 79.56 85 ARG A CA 1
ATOM 603 C C . ARG A 1 85 ? -16.354 7.137 23.075 1.00 79.56 85 ARG A C 1
ATOM 605 O O . ARG A 1 85 ? -16.356 6.375 24.036 1.00 79.56 85 ARG A O 1
ATOM 612 N N . ARG A 1 86 ? -17.419 7.302 22.284 1.00 80.94 86 ARG A N 1
ATOM 613 C CA . ARG A 1 86 ? -18.705 6.626 22.517 1.00 80.94 86 ARG A CA 1
ATOM 614 C C . ARG A 1 86 ? -18.694 5.157 22.083 1.00 80.94 86 ARG A C 1
ATOM 616 O O . ARG A 1 86 ? -19.282 4.321 22.761 1.00 80.94 86 ARG A O 1
ATOM 623 N N . LEU A 1 87 ? -18.034 4.841 20.968 1.00 79.88 87 LEU A N 1
ATOM 624 C CA . LEU A 1 87 ? -18.028 3.499 20.365 1.00 79.88 87 LEU A CA 1
ATOM 625 C C . LEU A 1 87 ? -16.719 2.727 20.586 1.00 79.88 87 LEU A C 1
ATOM 627 O O . LEU A 1 87 ? -16.657 1.533 20.285 1.00 79.88 87 LEU A O 1
ATOM 631 N N . GLY A 1 88 ? -15.691 3.370 21.142 1.00 78.25 88 GLY A N 1
ATOM 632 C CA . GLY A 1 88 ? -14.331 2.838 21.229 1.00 78.25 88 GLY A CA 1
ATOM 633 C C . GLY A 1 88 ? -14.247 1.462 21.879 1.00 78.25 88 GLY A C 1
ATOM 634 O O . GLY A 1 88 ? -13.641 0.564 21.311 1.00 78.25 88 GLY A O 1
ATOM 635 N N . GLY A 1 89 ? -14.926 1.239 23.010 1.00 84.00 89 GLY A N 1
ATOM 636 C CA . GLY A 1 89 ? -14.892 -0.059 23.700 1.00 84.00 89 GLY A CA 1
ATOM 637 C C . GLY A 1 89 ? -15.565 -1.213 22.938 1.00 84.00 89 GLY A C 1
ATOM 638 O O . GLY A 1 89 ? -15.229 -2.379 23.151 1.00 84.00 89 GLY A O 1
ATOM 639 N N . SER A 1 90 ? -16.519 -0.919 22.049 1.00 84.25 90 SER A N 1
ATOM 640 C CA . SER A 1 90 ? -17.121 -1.928 21.166 1.00 84.25 90 SER A CA 1
ATOM 641 C C . SER A 1 90 ? -16.222 -2.187 19.958 1.00 84.25 90 SER A C 1
ATOM 643 O O . SER A 1 90 ? -15.885 -3.339 19.687 1.00 84.25 90 SER A O 1
ATOM 645 N N . LEU A 1 91 ? -15.741 -1.119 19.314 1.00 83.81 91 LEU A N 1
ATOM 646 C CA . LEU A 1 91 ? -14.818 -1.196 18.180 1.00 83.81 91 LEU A CA 1
ATOM 647 C C . LEU A 1 91 ? -13.533 -1.947 18.535 1.00 83.81 91 LEU A C 1
ATOM 649 O O . LEU A 1 91 ? -13.064 -2.757 17.744 1.00 83.81 91 LEU A O 1
ATOM 653 N N . LEU A 1 92 ? -12.998 -1.736 19.740 1.00 86.38 92 LEU A N 1
ATOM 654 C CA . LEU A 1 92 ? -11.770 -2.387 20.188 1.00 86.38 92 LEU A CA 1
ATOM 655 C C . LEU A 1 92 ? -11.966 -3.896 20.372 1.00 86.38 92 LEU A C 1
ATOM 657 O O . LEU A 1 92 ? -11.135 -4.680 19.928 1.00 86.38 92 LEU A O 1
ATOM 661 N N . ARG A 1 93 ? -13.094 -4.322 20.959 1.00 90.06 93 ARG A N 1
ATOM 662 C CA . ARG A 1 93 ? -13.415 -5.750 21.120 1.00 90.06 93 ARG A CA 1
ATOM 663 C C . ARG A 1 93 ? -13.667 -6.435 19.784 1.00 90.06 93 ARG A C 1
ATOM 665 O O . ARG A 1 93 ? -13.128 -7.511 19.554 1.00 90.06 93 ARG A O 1
ATOM 672 N N . VAL A 1 94 ? -14.452 -5.813 18.906 1.00 91.38 94 VAL A N 1
ATOM 673 C CA . VAL A 1 94 ? -14.731 -6.361 17.571 1.00 91.38 94 VAL A CA 1
ATOM 674 C C . VAL A 1 94 ? -13.450 -6.423 16.742 1.00 91.38 94 VAL A C 1
ATOM 676 O O . VAL A 1 94 ? -13.164 -7.460 16.155 1.00 91.38 94 VAL A O 1
ATOM 679 N N . GLY A 1 95 ? -12.642 -5.361 16.752 1.00 89.31 95 GLY A N 1
ATOM 680 C CA . GLY A 1 95 ? -11.369 -5.313 16.037 1.00 89.31 95 GLY A CA 1
ATOM 681 C C . GLY A 1 95 ? -10.374 -6.363 16.533 1.00 89.31 95 GLY A C 1
ATOM 682 O O . GLY A 1 95 ? -9.786 -7.070 15.719 1.00 89.31 95 GLY A O 1
ATOM 683 N N . LEU A 1 96 ? -10.228 -6.529 17.853 1.00 91.25 96 LEU A N 1
ATOM 684 C CA . LEU A 1 96 ? -9.373 -7.573 18.430 1.00 91.25 96 LEU A CA 1
ATOM 685 C C . LEU A 1 96 ? -9.884 -8.981 18.113 1.00 91.25 96 LEU A C 1
ATOM 687 O O . LEU A 1 96 ? -9.083 -9.851 17.782 1.00 91.25 96 LEU A O 1
ATOM 691 N N . ALA A 1 97 ? -11.198 -9.208 18.168 1.00 92.62 97 ALA A N 1
ATOM 692 C CA . ALA A 1 97 ? -11.788 -10.495 17.811 1.00 92.62 97 ALA A CA 1
ATOM 693 C C . ALA A 1 97 ? -11.589 -10.821 16.323 1.00 92.62 97 ALA A C 1
ATOM 695 O O . ALA A 1 97 ? -11.241 -11.949 15.986 1.00 92.62 97 ALA A O 1
ATOM 696 N N . GLN A 1 98 ? -11.750 -9.837 15.434 1.00 92.50 98 GLN A N 1
ATOM 697 C CA . GLN A 1 98 ? -11.496 -9.997 14.000 1.00 92.50 98 GLN A CA 1
ATOM 698 C C . GLN A 1 98 ? -10.017 -10.253 13.709 1.00 92.50 98 GLN A C 1
ATOM 700 O O . GLN A 1 98 ? -9.698 -11.175 12.964 1.00 92.50 98 GLN A O 1
ATOM 705 N N . ALA A 1 99 ? -9.112 -9.478 14.313 1.00 90.69 99 ALA A N 1
ATOM 706 C CA . ALA A 1 99 ? -7.674 -9.654 14.136 1.00 90.69 99 ALA A CA 1
ATOM 707 C C . ALA A 1 99 ? -7.203 -11.014 14.673 1.00 90.69 99 ALA A C 1
ATOM 709 O O . ALA A 1 99 ? -6.481 -11.733 13.985 1.00 90.69 99 ALA A O 1
ATOM 710 N N . GLY A 1 100 ? -7.656 -11.393 15.872 1.00 91.94 100 GLY A N 1
ATOM 711 C CA . GLY A 1 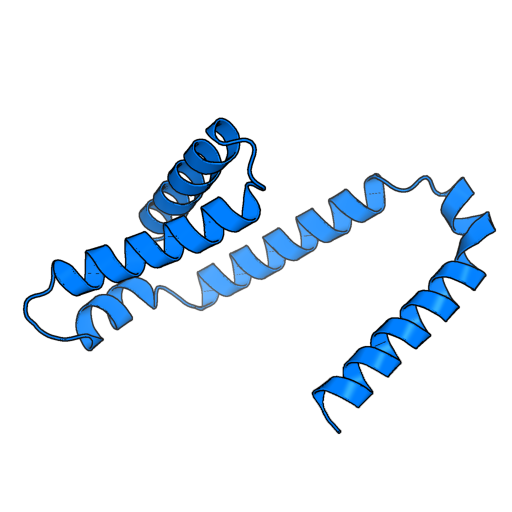100 ? -7.365 -12.693 16.472 1.00 91.94 100 GLY A CA 1
ATOM 712 C C . GLY A 1 100 ? -7.934 -13.851 15.654 1.00 91.94 100 GLY A C 1
ATOM 713 O O . GLY A 1 100 ? -7.220 -14.810 15.378 1.00 91.94 100 GLY A O 1
ATOM 714 N N . GLY A 1 101 ? -9.182 -13.744 15.195 1.00 93.81 101 GLY A N 1
ATOM 715 C CA . GLY A 1 101 ? -9.806 -14.748 14.333 1.00 93.81 101 GLY A CA 1
ATOM 716 C C . GLY A 1 101 ? -9.089 -14.905 12.992 1.00 93.81 101 GLY A C 1
ATOM 717 O O . GLY A 1 101 ? -8.835 -16.026 12.563 1.00 93.81 101 GLY A O 1
ATOM 718 N N . ALA A 1 102 ? -8.701 -13.798 12.355 1.00 93.50 102 ALA A N 1
ATOM 719 C CA . ALA A 1 102 ? -7.934 -13.828 11.112 1.00 93.50 102 ALA A CA 1
ATOM 720 C C . ALA A 1 102 ? -6.554 -14.476 11.304 1.00 93.50 102 ALA A C 1
ATOM 722 O O . ALA A 1 102 ? -6.139 -15.274 10.464 1.00 93.50 102 ALA A O 1
ATOM 723 N N . LEU A 1 103 ? -5.865 -14.176 12.412 1.00 93.94 103 LEU A N 1
ATOM 724 C CA . LEU A 1 103 ? -4.593 -14.815 12.757 1.00 93.94 103 LEU A CA 1
ATOM 725 C C . LEU A 1 103 ? -4.758 -16.324 12.942 1.00 93.94 103 LEU A C 1
ATOM 727 O O . LEU A 1 103 ? -4.011 -17.087 12.339 1.00 93.94 103 LEU A O 1
ATOM 731 N N . LEU A 1 104 ? -5.756 -16.752 13.717 1.00 94.06 104 LEU A N 1
ATOM 732 C CA . LEU A 1 104 ? -6.015 -18.173 13.941 1.00 94.06 104 LEU A CA 1
ATOM 733 C C . LEU A 1 104 ? -6.354 -18.896 12.636 1.00 94.06 104 LEU A C 1
ATOM 735 O O . LEU A 1 104 ? -5.781 -19.934 12.372 1.00 94.06 104 LEU A O 1
ATOM 739 N N . LEU A 1 105 ? -7.220 -18.347 11.783 1.00 93.81 105 LEU A N 1
ATOM 740 C CA . LEU A 1 105 ? -7.614 -19.013 10.533 1.00 93.81 105 LEU A CA 1
ATOM 741 C C . LEU A 1 105 ? -6.521 -19.032 9.458 1.00 93.81 105 LEU A C 1
ATOM 743 O O . LEU A 1 105 ? -6.557 -19.882 8.575 1.00 93.81 105 LEU A O 1
ATOM 747 N N . THR A 1 106 ? -5.593 -18.075 9.485 1.00 92.19 106 THR A N 1
ATOM 748 C CA . THR A 1 106 ? -4.509 -18.003 8.490 1.00 92.19 106 THR A CA 1
ATOM 749 C C . THR A 1 106 ? -3.309 -18.862 8.890 1.00 92.19 106 THR A C 1
ATOM 751 O O . THR A 1 106 ? -2.581 -19.326 8.016 1.00 92.19 106 THR A O 1
ATOM 754 N N . PHE A 1 107 ? -3.074 -19.033 10.196 1.00 86.38 107 PHE A N 1
ATOM 755 C CA . PHE A 1 107 ? -1.879 -19.692 10.735 1.00 86.38 107 PHE A CA 1
ATOM 756 C C . PHE A 1 107 ? -2.156 -20.982 11.528 1.00 86.38 107 PHE A C 1
ATOM 758 O O . PHE A 1 107 ? -1.195 -21.578 12.015 1.00 86.38 107 PHE A O 1
ATOM 765 N N . ALA A 1 108 ? -3.415 -21.406 11.680 1.00 69.88 108 ALA A N 1
ATOM 766 C CA . ALA A 1 108 ? -3.774 -22.761 12.121 1.00 69.88 108 ALA A CA 1
ATOM 767 C C . ALA A 1 108 ? -3.847 -23.716 10.926 1.00 69.88 108 ALA A C 1
ATOM 769 O O . ALA A 1 108 ? -3.472 -24.893 11.118 1.00 69.88 108 ALA A O 1
#

Solvent-accessible surface area (backbone atoms only — not comparable to full-atom values): 5941 Å² total; per-residue (Å²): 101,70,68,57,53,51,48,32,21,52,50,22,21,52,54,23,49,75,70,75,42,64,39,68,58,16,29,54,50,18,48,50,50,50,52,52,52,47,48,69,73,39,93,66,54,72,67,55,41,49,59,62,69,53,65,62,60,67,61,52,52,50,52,51,52,50,50,51,52,52,51,55,49,52,56,55,70,72,50,59,68,69,58,46,72,75,44,37,77,57,53,51,53,52,50,50,50,51,53,51,49,51,50,47,73,75,74,108

pLDDT: mean 84.12, std 11.83, range [49.62, 96.31]

Mean predicted aligned error: 8.48 Å

Secondary structure (DSSP, 8-state):
-HHHHHHHHHHHHHHHHHTT--HHHHHHHHHHHHHHHHHHH-SS-HHHHHHHHS--HHHHHHHHHHHHHHHHHHHHHHS-HHHHHHHHHHHHHHHHHHHHHHHHHHH-